Protein AF-A0A645GWA5-F1 (afdb_monomer_lite)

Radius of gyration: 14.87 Å; chains: 1; bounding box: 32×32×47 Å

pLDDT: mean 76.45, std 9.48, range [46.44, 91.19]

Organism: NCBI:txid1076179

Structure (mmCIF, N/CA/C/O backbone):
data_AF-A0A645GWA5-F1
#
_entry.id   AF-A0A645GWA5-F1
#
loop_
_atom_site.group_PDB
_atom_site.id
_atom_site.type_symbol
_atom_site.label_atom_id
_atom_site.label_alt_id
_atom_site.label_comp_id
_atom_site.label_asym_id
_atom_site.label_entity_id
_atom_site.label_seq_id
_atom_site.pdbx_PDB_ins_code
_atom_site.Cartn_x
_atom_site.Cartn_y
_atom_site.Cartn_z
_atom_site.occupancy
_atom_site.B_iso_or_equiv
_atom_site.auth_seq_id
_atom_site.auth_comp_id
_atom_site.auth_asym_id
_atom_site.auth_atom_id
_atom_site.pdbx_PDB_model_num
ATOM 1 N N . MET A 1 1 ? -12.073 3.539 -16.898 1.00 46.44 1 MET A N 1
ATOM 2 C CA . MET A 1 1 ? -12.187 2.450 -15.908 1.00 46.44 1 MET A CA 1
ATOM 3 C C . MET A 1 1 ? -11.624 3.004 -14.614 1.00 46.44 1 MET A C 1
ATOM 5 O O . MET A 1 1 ? -10.459 3.385 -14.614 1.00 46.44 1 MET A O 1
ATOM 9 N N . GLU A 1 2 ? -12.437 3.195 -13.576 1.00 63.19 2 GLU A N 1
ATOM 10 C CA . GLU A 1 2 ? -11.888 3.594 -12.277 1.00 63.19 2 GLU A CA 1
ATOM 11 C C . GLU A 1 2 ? -10.991 2.463 -11.771 1.00 63.19 2 GLU A C 1
ATOM 13 O O . GLU A 1 2 ? -11.397 1.304 -11.753 1.00 63.19 2 GLU A O 1
ATOM 18 N N . LEU A 1 3 ? -9.754 2.794 -11.394 1.00 65.38 3 LEU A N 1
ATOM 19 C CA . LEU A 1 3 ? -8.732 1.846 -10.925 1.00 65.38 3 LEU A CA 1
ATOM 20 C C . LEU A 1 3 ? -9.193 1.000 -9.710 1.00 65.38 3 LEU A C 1
ATOM 22 O O . LEU A 1 3 ? -8.556 0.011 -9.368 1.00 65.38 3 LEU A O 1
ATOM 26 N N . PHE A 1 4 ? -10.286 1.415 -9.063 1.00 78.31 4 PHE A N 1
ATOM 27 C CA . PHE A 1 4 ? -10.803 0.935 -7.785 1.00 78.31 4 PHE A CA 1
ATOM 28 C C . PHE A 1 4 ? -12.313 0.656 -7.849 1.00 78.31 4 PHE A C 1
ATOM 30 O O . PHE A 1 4 ? -13.076 1.118 -7.008 1.00 78.31 4 PHE A O 1
ATOM 37 N N . ASP A 1 5 ? -12.753 -0.108 -8.851 1.00 85.88 5 ASP A N 1
ATOM 38 C CA . ASP A 1 5 ? -14.097 -0.700 -8.844 1.00 85.88 5 ASP A CA 1
ATOM 39 C C . ASP A 1 5 ? -14.257 -1.601 -7.603 1.00 85.88 5 ASP A C 1
ATOM 41 O O . ASP A 1 5 ? -13.473 -2.530 -7.379 1.00 85.88 5 ASP A O 1
ATOM 45 N N . GLU A 1 6 ? -15.289 -1.340 -6.798 1.00 86.25 6 GLU A N 1
ATOM 46 C CA . GLU A 1 6 ? -15.596 -2.070 -5.565 1.00 86.25 6 GLU A CA 1
ATOM 47 C C . GLU A 1 6 ? -15.707 -3.589 -5.7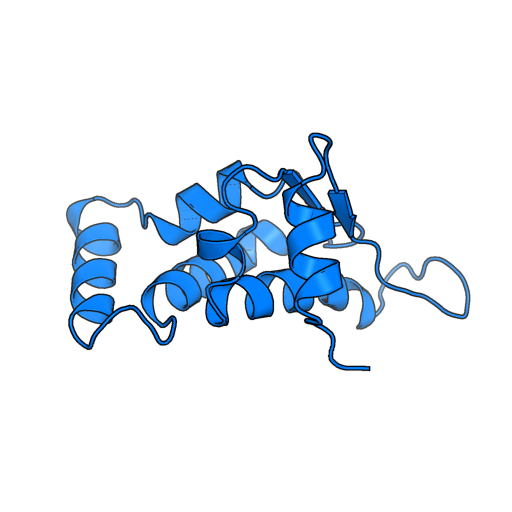87 1.00 86.25 6 GLU A C 1
ATOM 49 O O . GLU A 1 6 ? -15.299 -4.383 -4.935 1.00 86.25 6 GLU A O 1
ATOM 54 N N . ARG A 1 7 ? -16.202 -4.023 -6.954 1.00 89.12 7 ARG A N 1
ATOM 55 C CA . ARG A 1 7 ? -16.292 -5.448 -7.309 1.00 89.12 7 ARG A CA 1
ATOM 56 C C . ARG A 1 7 ? -14.911 -6.082 -7.427 1.00 89.12 7 ARG A C 1
ATOM 58 O O . ARG A 1 7 ? -14.694 -7.184 -6.922 1.00 89.12 7 ARG A O 1
ATOM 65 N N . LEU A 1 8 ? -13.982 -5.390 -8.085 1.00 87.69 8 LEU A N 1
ATOM 66 C CA . LEU A 1 8 ? -12.593 -5.825 -8.235 1.00 87.69 8 LEU A CA 1
ATOM 67 C C . LEU A 1 8 ? -11.882 -5.839 -6.882 1.00 87.69 8 LEU A C 1
ATOM 69 O O . LEU A 1 8 ? -11.231 -6.827 -6.556 1.00 87.69 8 LEU A O 1
ATOM 73 N N . ILE A 1 9 ? -12.074 -4.797 -6.072 1.00 90.81 9 ILE A N 1
ATOM 74 C CA . ILE A 1 9 ? -11.499 -4.689 -4.728 1.00 90.81 9 ILE A CA 1
ATOM 75 C C . ILE A 1 9 ? -11.918 -5.867 -3.849 1.00 90.81 9 ILE A C 1
ATOM 77 O O . ILE A 1 9 ? -11.059 -6.553 -3.293 1.00 90.81 9 ILE A O 1
ATOM 81 N N . LYS A 1 10 ? -13.226 -6.137 -3.756 1.00 91.19 10 LYS A N 1
ATOM 82 C CA . LYS A 1 10 ? -13.755 -7.260 -2.970 1.00 91.19 10 LYS A CA 1
ATOM 83 C C . LYS A 1 10 ? -13.219 -8.592 -3.474 1.00 91.19 10 LYS A C 1
ATOM 85 O O . LYS A 1 10 ? -12.832 -9.443 -2.676 1.00 91.19 10 LYS A O 1
ATOM 90 N N . LYS A 1 11 ? -13.154 -8.761 -4.799 1.00 90.44 11 LYS A N 1
ATOM 91 C CA . LYS A 1 11 ? -12.614 -9.977 -5.405 1.00 90.44 11 LYS A CA 1
ATOM 92 C C . LYS A 1 11 ? -11.154 -10.179 -5.016 1.00 90.44 11 LYS A C 1
ATOM 94 O O . LYS A 1 11 ? -10.834 -11.263 -4.550 1.00 90.44 11 LYS A O 1
ATOM 99 N N . ILE A 1 12 ? -10.312 -9.153 -5.132 1.00 89.12 12 ILE A N 1
ATOM 100 C CA . ILE A 1 12 ? -8.899 -9.198 -4.726 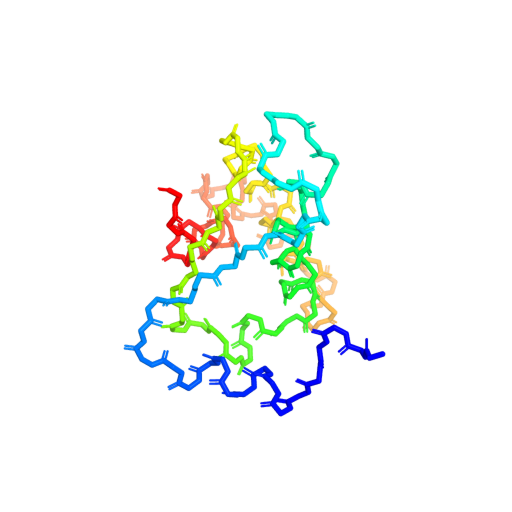1.00 89.12 12 ILE A CA 1
ATOM 101 C C . ILE A 1 12 ? -8.770 -9.573 -3.243 1.00 89.12 12 ILE A C 1
ATOM 103 O O . ILE A 1 12 ? -8.030 -10.496 -2.921 1.00 89.12 12 ILE A O 1
ATOM 107 N N . GLY A 1 13 ? -9.546 -8.935 -2.361 1.00 88.75 13 GLY A N 1
ATOM 108 C CA . GLY A 1 13 ? -9.526 -9.215 -0.920 1.00 88.75 13 GLY A CA 1
ATOM 109 C C . GLY A 1 13 ? -9.951 -10.636 -0.545 1.00 88.75 13 GLY A C 1
ATOM 110 O O . GLY A 1 13 ? -9.451 -11.205 0.419 1.00 88.75 13 GLY A O 1
ATOM 111 N N . SER A 1 14 ? -10.839 -11.241 -1.338 1.00 90.06 14 SER A N 1
ATOM 112 C CA . SER A 1 14 ? -11.290 -12.624 -1.136 1.00 90.06 14 SER A CA 1
ATOM 113 C C . SER A 1 14 ? -10.285 -13.689 -1.596 1.00 90.06 14 SER A C 1
ATOM 115 O O . SER A 1 14 ? -10.479 -14.876 -1.326 1.00 90.06 14 SER A O 1
ATOM 117 N N . ILE A 1 15 ? -9.219 -13.300 -2.307 1.00 88.12 15 ILE A N 1
ATOM 118 C CA . ILE A 1 15 ? -8.199 -14.239 -2.778 1.00 88.12 15 ILE A CA 1
ATOM 119 C C . ILE A 1 15 ? -7.345 -14.663 -1.581 1.00 88.12 15 ILE A C 1
ATOM 121 O O . ILE A 1 15 ? -6.553 -13.890 -1.056 1.00 88.12 15 ILE A O 1
ATOM 125 N N . ASN A 1 16 ? -7.450 -15.933 -1.189 1.00 83.88 16 ASN A N 1
ATOM 126 C CA . ASN A 1 16 ? -6.629 -16.520 -0.124 1.00 83.88 16 ASN A CA 1
ATOM 127 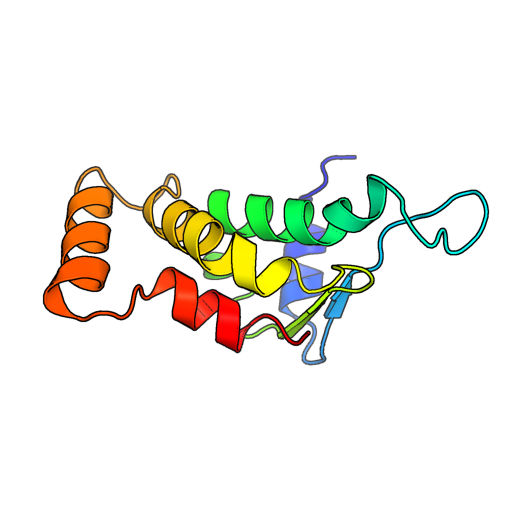C C . ASN A 1 16 ? -5.228 -16.945 -0.619 1.00 83.88 16 ASN A C 1
ATOM 129 O O . ASN A 1 16 ? -4.725 -18.018 -0.290 1.00 83.88 16 ASN A O 1
ATOM 133 N N . LYS A 1 17 ? -4.648 -16.153 -1.523 1.00 88.06 17 LYS A N 1
ATOM 134 C CA . LYS A 1 17 ? -3.343 -16.372 -2.158 1.00 88.06 17 LYS A CA 1
ATOM 135 C C . LYS A 1 17 ? -2.649 -15.022 -2.359 1.00 88.06 17 LYS A C 1
ATOM 137 O O . LYS A 1 17 ? -3.345 -14.017 -2.501 1.00 88.06 17 LYS A O 1
ATOM 142 N N . PRO A 1 18 ? -1.309 -14.990 -2.434 1.00 89.44 18 PRO A N 1
ATOM 143 C CA . PRO A 1 18 ? -0.590 -13.771 -2.776 1.00 89.44 18 PRO A CA 1
ATOM 144 C C . PRO A 1 18 ? -1.045 -13.200 -4.123 1.00 89.44 18 PRO A C 1
ATOM 146 O O . PRO A 1 18 ? -1.209 -13.934 -5.102 1.00 89.44 18 PRO A O 1
ATOM 149 N N . VAL A 1 19 ? -1.238 -11.885 -4.168 1.00 90.25 19 VAL A N 1
ATOM 150 C CA . VAL A 1 19 ? -1.667 -11.141 -5.352 1.00 90.25 19 VAL A CA 1
ATOM 151 C C . VAL A 1 19 ? -0.461 -10.427 -5.948 1.00 90.25 19 VAL A C 1
ATOM 153 O O . VAL A 1 19 ? 0.118 -9.533 -5.334 1.00 90.25 19 VAL A O 1
ATOM 156 N N . LEU A 1 20 ? -0.083 -10.825 -7.161 1.00 89.69 20 LEU A N 1
ATOM 157 C CA . LEU A 1 20 ? 0.993 -10.189 -7.913 1.00 89.69 20 LEU A CA 1
ATOM 158 C C . LEU A 1 20 ? 0.467 -8.938 -8.622 1.00 89.69 20 LEU A C 1
ATOM 160 O O . LEU A 1 20 ? -0.469 -9.027 -9.417 1.00 89.69 20 LEU A O 1
ATOM 164 N N . ILE A 1 21 ? 1.093 -7.790 -8.373 1.00 87.62 21 ILE A N 1
ATOM 165 C CA . ILE A 1 21 ? 0.822 -6.549 -9.100 1.00 87.62 21 ILE A CA 1
ATOM 166 C C . ILE A 1 21 ? 1.995 -6.290 -10.032 1.00 87.62 21 ILE A C 1
ATOM 168 O O . ILE A 1 21 ? 3.105 -5.984 -9.587 1.00 87.62 21 ILE A O 1
ATOM 172 N N . HIS A 1 22 ? 1.712 -6.407 -11.327 1.00 85.00 22 HIS A N 1
ATOM 173 C CA . HIS A 1 22 ? 2.690 -6.222 -12.385 1.00 85.00 22 HIS A CA 1
ATOM 174 C C . HIS A 1 22 ? 2.343 -4.994 -13.238 1.00 85.00 22 HIS A C 1
ATOM 176 O O . HIS A 1 22 ? 1.238 -4.945 -13.787 1.00 85.00 22 HIS A O 1
ATOM 182 N N . PRO A 1 23 ? 3.252 -4.009 -13.370 1.00 81.50 23 PRO A N 1
ATOM 183 C CA . PRO A 1 23 ? 3.044 -2.866 -14.248 1.00 81.50 23 PRO A CA 1
ATOM 184 C C . PRO A 1 23 ? 2.937 -3.317 -15.706 1.00 81.50 23 PRO A C 1
ATOM 186 O O . PRO A 1 23 ? 3.601 -4.259 -16.140 1.00 81.50 23 PRO A O 1
ATOM 189 N N . ILE A 1 24 ? 2.067 -2.676 -16.480 1.00 80.44 24 ILE A N 1
ATOM 190 C CA . ILE A 1 24 ? 1.900 -3.029 -17.890 1.00 80.44 24 ILE A CA 1
ATOM 191 C C . ILE A 1 24 ? 2.966 -2.289 -18.695 1.00 80.44 24 ILE A C 1
ATOM 193 O O . ILE A 1 24 ? 3.052 -1.060 -18.670 1.00 80.44 24 ILE A O 1
ATOM 197 N N . HIS A 1 25 ? 3.737 -3.044 -19.468 1.00 71.00 25 HIS A N 1
ATOM 198 C CA . HIS A 1 25 ? 4.661 -2.498 -20.450 1.00 71.00 25 HIS A CA 1
ATOM 199 C C . HIS A 1 25 ? 4.204 -2.914 -21.846 1.00 71.00 25 HIS A C 1
ATOM 201 O O . HIS A 1 25 ? 3.889 -4.082 -22.075 1.00 71.00 25 HIS A O 1
ATOM 207 N N . LYS A 1 26 ? 4.138 -1.956 -22.775 1.00 67.81 26 LYS A N 1
ATOM 208 C CA . LYS A 1 26 ? 3.728 -2.221 -24.163 1.00 67.81 26 LYS A CA 1
ATOM 209 C C . LYS A 1 26 ? 4.826 -2.905 -24.985 1.00 67.81 26 LYS A C 1
ATOM 211 O O . LYS A 1 26 ? 4.498 -3.673 -25.880 1.00 67.81 26 LYS A O 1
ATOM 216 N N . ASP A 1 27 ? 6.094 -2.687 -24.626 1.00 65.56 27 ASP A N 1
ATOM 217 C CA . ASP A 1 27 ? 7.242 -2.968 -25.502 1.00 65.56 27 ASP A CA 1
ATOM 218 C C . ASP A 1 27 ? 8.268 -3.968 -24.911 1.00 65.56 27 ASP A C 1
ATOM 220 O O . ASP A 1 27 ? 9.399 -4.051 -25.383 1.00 65.56 27 ASP A O 1
ATOM 224 N N . GLY A 1 28 ? 7.904 -4.742 -23.878 1.00 64.06 28 GLY A N 1
ATOM 225 C CA . GLY A 1 28 ? 8.803 -5.683 -23.173 1.00 64.06 28 GLY A CA 1
ATOM 226 C C . GLY A 1 28 ? 9.084 -5.272 -21.723 1.00 64.06 28 GLY A C 1
ATOM 227 O O . GLY A 1 28 ? 8.382 -4.418 -21.205 1.00 64.06 28 GLY A O 1
ATOM 228 N N . ILE A 1 29 ? 10.064 -5.882 -21.039 1.00 59.03 29 ILE A N 1
ATOM 229 C CA . ILE A 1 29 ? 10.452 -5.510 -19.658 1.00 59.03 29 ILE A CA 1
ATOM 230 C C . ILE A 1 29 ? 11.604 -4.489 -19.727 1.00 59.03 29 ILE A C 1
ATOM 232 O O . ILE A 1 29 ? 12.756 -4.893 -19.903 1.00 59.03 29 ILE A O 1
ATOM 236 N N . PRO A 1 30 ? 11.339 -3.174 -19.641 1.00 60.62 30 PRO A N 1
ATOM 237 C CA . PRO A 1 30 ? 12.387 -2.158 -19.635 1.00 60.62 30 PRO A CA 1
ATOM 238 C C . PRO A 1 30 ? 13.194 -2.197 -18.329 1.00 60.62 30 PRO A C 1
ATOM 240 O O . PRO A 1 30 ? 12.633 -2.296 -17.240 1.00 60.62 30 PRO A O 1
ATOM 243 N N . LEU A 1 31 ? 14.521 -2.052 -18.430 1.00 60.69 31 LEU A N 1
ATOM 244 C CA . LEU A 1 31 ? 15.418 -1.964 -17.265 1.00 60.69 31 LEU A CA 1
ATOM 245 C C . LEU A 1 31 ? 15.123 -0.733 -16.390 1.00 60.69 31 LEU A C 1
ATOM 247 O O . LEU A 1 31 ? 15.279 -0.787 -15.174 1.00 60.69 31 LEU A O 1
ATOM 251 N N . ILE A 1 32 ? 14.693 0.371 -17.008 1.00 63.56 32 ILE A N 1
ATOM 252 C CA . ILE A 1 32 ? 14.290 1.613 -16.341 1.00 63.56 32 ILE A CA 1
ATOM 253 C C . ILE A 1 32 ? 13.055 2.134 -17.072 1.00 63.56 32 ILE A C 1
ATOM 255 O O . ILE A 1 32 ? 13.112 2.422 -18.265 1.00 63.56 32 ILE A O 1
ATOM 259 N N . SER A 1 33 ? 11.932 2.227 -16.367 1.00 69.88 33 SER A N 1
ATOM 260 C CA . SER A 1 33 ? 10.673 2.748 -16.897 1.00 69.88 33 SER A CA 1
ATOM 261 C C . SER A 1 33 ? 9.912 3.461 -15.797 1.00 69.88 33 SER A C 1
ATOM 263 O O . SER A 1 33 ? 9.857 2.969 -14.674 1.00 69.88 33 SER A O 1
ATOM 265 N N . GLU A 1 34 ? 9.262 4.573 -16.129 1.00 68.81 34 GLU A N 1
ATOM 266 C CA . GLU A 1 34 ? 8.386 5.293 -15.196 1.00 68.81 34 GLU A CA 1
ATOM 267 C C . GLU A 1 34 ? 7.248 4.390 -14.692 1.00 68.81 34 GLU A C 1
ATOM 269 O O . GLU A 1 34 ? 6.949 4.384 -13.499 1.00 68.81 34 GLU A O 1
ATOM 274 N N . ASN A 1 35 ? 6.729 3.510 -15.560 1.00 74.56 35 ASN A N 1
ATOM 275 C CA . ASN A 1 35 ? 5.704 2.518 -15.207 1.00 74.56 35 ASN A CA 1
ATOM 276 C C . ASN A 1 35 ? 6.135 1.544 -14.091 1.00 74.56 35 ASN A C 1
ATOM 278 O O . ASN A 1 35 ? 5.289 0.892 -13.489 1.00 74.56 35 ASN A O 1
ATOM 282 N N . ASN A 1 36 ? 7.431 1.434 -13.766 1.00 74.31 36 ASN A N 1
ATOM 283 C CA . ASN A 1 36 ? 7.903 0.599 -12.653 1.00 74.31 36 ASN A CA 1
ATOM 284 C C . ASN A 1 36 ? 7.354 1.079 -11.296 1.00 74.31 36 ASN A C 1
ATOM 286 O O . ASN A 1 36 ? 7.298 0.311 -10.334 1.00 74.31 36 ASN A O 1
ATOM 290 N N . LEU A 1 37 ? 6.913 2.339 -11.223 1.00 77.56 37 LEU A N 1
ATOM 291 C CA . LEU A 1 37 ? 6.278 2.922 -10.047 1.00 77.56 37 LEU A CA 1
ATOM 292 C C . LEU A 1 37 ? 4.762 2.675 -9.990 1.00 77.56 37 LEU A C 1
ATOM 294 O O . LEU A 1 37 ? 4.157 2.957 -8.956 1.00 77.56 37 LEU A O 1
ATOM 298 N N . ASP A 1 38 ? 4.136 2.118 -11.032 1.00 83.25 38 ASP A N 1
ATOM 299 C CA . ASP A 1 38 ? 2.676 1.952 -11.085 1.00 83.25 38 ASP A CA 1
ATOM 300 C C . ASP A 1 38 ? 2.164 1.009 -9.992 1.00 83.25 38 ASP A C 1
ATOM 302 O O . ASP A 1 38 ? 1.114 1.251 -9.393 1.00 83.25 38 ASP A O 1
ATOM 306 N N . SER A 1 39 ? 2.921 -0.050 -9.685 1.00 83.88 39 SER A N 1
ATOM 307 C CA . SER A 1 39 ? 2.584 -0.997 -8.617 1.00 83.88 39 SER A CA 1
ATOM 308 C C . SER A 1 39 ? 2.637 -0.329 -7.237 1.00 83.88 39 SER A C 1
ATOM 310 O O . SER A 1 39 ? 1.759 -0.549 -6.399 1.00 83.88 39 SER A O 1
ATOM 312 N N . LEU A 1 40 ? 3.617 0.554 -7.025 1.00 81.81 40 LEU A N 1
ATOM 313 C CA . LEU A 1 40 ? 3.763 1.351 -5.807 1.00 81.81 40 LEU A CA 1
ATOM 314 C C . LEU A 1 40 ? 2.646 2.386 -5.695 1.00 81.81 40 LEU A C 1
ATOM 316 O O . LEU A 1 40 ? 2.037 2.512 -4.636 1.00 81.81 40 LEU A O 1
ATOM 320 N N . TYR A 1 41 ? 2.340 3.089 -6.785 1.00 83.69 41 TYR A N 1
ATOM 321 C CA . TYR A 1 41 ? 1.262 4.072 -6.839 1.00 83.69 41 TYR A CA 1
ATOM 322 C C . TYR A 1 41 ? -0.107 3.433 -6.574 1.00 83.69 41 TYR A C 1
ATOM 324 O O . TYR A 1 41 ? -0.907 3.976 -5.809 1.00 83.69 41 TYR A O 1
ATOM 332 N N . PHE A 1 42 ? -0.364 2.254 -7.148 1.00 85.94 42 PHE A N 1
ATOM 333 C CA . PHE A 1 42 ? -1.584 1.488 -6.903 1.00 85.94 42 PHE A CA 1
ATOM 334 C C . PHE A 1 42 ? -1.765 1.190 -5.411 1.00 85.94 42 PHE A C 1
ATOM 336 O O . PHE A 1 42 ? -2.813 1.498 -4.841 1.00 85.94 42 PHE A O 1
ATOM 343 N N . ILE A 1 43 ? -0.731 0.654 -4.756 1.00 85.75 43 ILE A N 1
ATOM 344 C CA . ILE A 1 43 ? -0.785 0.370 -3.320 1.00 85.75 43 ILE A CA 1
ATOM 345 C C . ILE A 1 43 ? -0.915 1.660 -2.506 1.00 85.75 43 ILE A C 1
ATOM 347 O O . ILE A 1 43 ? -1.780 1.734 -1.637 1.00 85.75 43 ILE A O 1
ATOM 351 N N . ALA A 1 44 ? -0.143 2.703 -2.818 1.00 82.38 44 ALA A N 1
ATOM 352 C CA . ALA A 1 44 ? -0.222 3.998 -2.138 1.00 82.38 44 ALA A CA 1
ATOM 353 C C . ALA A 1 44 ? -1.643 4.560 -2.119 1.00 82.38 44 ALA A C 1
ATOM 355 O O . ALA A 1 44 ? -2.152 4.988 -1.082 1.00 82.38 44 ALA A O 1
ATOM 356 N N . LYS A 1 45 ? -2.301 4.513 -3.276 1.00 85.12 45 LYS A N 1
ATOM 357 C CA . LYS A 1 45 ? -3.663 5.000 -3.436 1.00 85.12 45 LYS A CA 1
ATOM 358 C C . LYS A 1 45 ? -4.673 4.124 -2.692 1.00 85.12 45 LYS A C 1
ATOM 360 O O . LYS A 1 45 ? -5.593 4.664 -2.087 1.00 85.12 45 LYS A O 1
ATOM 365 N N . ALA A 1 46 ? -4.482 2.805 -2.667 1.00 85.56 46 ALA A N 1
ATOM 366 C CA . ALA A 1 46 ? -5.323 1.903 -1.882 1.00 85.56 46 ALA A CA 1
ATOM 367 C C . ALA A 1 46 ? -5.218 2.151 -0.369 1.00 85.56 46 ALA A C 1
ATOM 369 O O . ALA A 1 46 ? -6.219 2.055 0.339 1.00 85.56 46 ALA A O 1
ATOM 370 N N . PHE A 1 47 ? -4.026 2.501 0.123 1.00 81.00 47 PHE A N 1
ATOM 371 C CA . PHE A 1 47 ? -3.830 2.915 1.512 1.00 81.00 47 PHE A CA 1
ATOM 372 C C . PHE A 1 47 ? -4.531 4.238 1.811 1.00 81.00 47 PHE A C 1
ATOM 374 O O . PHE A 1 47 ? -5.282 4.318 2.777 1.00 81.00 47 PHE A O 1
ATOM 381 N N . TYR A 1 48 ? -4.338 5.249 0.960 1.00 79.94 48 TYR A N 1
ATOM 382 C CA . TYR A 1 48 ? -4.978 6.553 1.137 1.00 79.94 48 TYR A CA 1
ATOM 383 C C . TYR A 1 48 ? -6.510 6.464 1.136 1.00 79.94 48 TYR A C 1
ATOM 385 O O . TYR A 1 48 ? -7.168 7.194 1.863 1.00 79.94 48 TYR A O 1
ATOM 393 N N . LEU A 1 49 ? -7.091 5.561 0.344 1.00 84.19 49 LEU A N 1
ATOM 394 C CA . LEU A 1 49 ? -8.542 5.378 0.245 1.00 84.19 49 LEU A CA 1
ATOM 395 C C . LEU A 1 49 ? -9.125 4.399 1.282 1.00 84.19 49 LEU A C 1
ATOM 397 O O . LEU A 1 49 ? -10.280 4.006 1.140 1.00 84.19 49 LEU A O 1
ATOM 401 N N . ASP A 1 50 ? -8.351 3.968 2.283 1.00 82.00 50 ASP A N 1
ATOM 402 C CA . ASP A 1 50 ? -8.741 2.956 3.284 1.00 82.00 50 ASP A CA 1
ATOM 403 C C . ASP A 1 50 ? -9.144 1.582 2.702 1.00 82.00 50 ASP A C 1
ATOM 405 O O . ASP A 1 50 ? -9.603 0.697 3.426 1.00 82.00 50 ASP A O 1
ATOM 409 N N . ILE A 1 51 ? -8.898 1.338 1.412 1.00 86.75 51 ILE A N 1
ATOM 410 C CA . ILE A 1 51 ? -9.228 0.073 0.737 1.00 86.75 51 ILE A CA 1
ATOM 411 C C . ILE A 1 51 ? -8.476 -1.088 1.381 1.00 86.75 51 ILE A C 1
ATOM 413 O O . ILE A 1 51 ? -9.029 -2.172 1.567 1.00 86.75 51 ILE A O 1
ATOM 417 N N . TYR A 1 52 ? -7.223 -0.843 1.765 1.00 81.62 52 TYR A N 1
ATOM 418 C CA . TYR A 1 52 ? -6.430 -1.834 2.472 1.00 81.62 52 TYR A CA 1
ATOM 419 C C . TYR A 1 52 ? -7.118 -2.290 3.767 1.00 81.62 52 TYR A C 1
ATOM 421 O O . TYR A 1 52 ? -7.274 -3.485 4.004 1.00 81.62 52 TYR A O 1
ATOM 429 N N . LYS A 1 53 ? -7.576 -1.337 4.582 1.00 82.00 53 LYS A N 1
ATOM 430 C CA . LYS A 1 53 ? -8.219 -1.610 5.869 1.00 82.00 53 LYS A CA 1
ATOM 431 C C . LYS A 1 53 ? -9.570 -2.298 5.691 1.00 82.00 53 LYS A C 1
ATOM 433 O O . LYS A 1 53 ? -9.864 -3.251 6.406 1.00 82.00 53 LYS A O 1
ATOM 438 N N . ASP A 1 54 ? -10.367 -1.812 4.747 1.00 85.94 54 ASP A N 1
ATOM 439 C CA . ASP A 1 54 ? -11.746 -2.257 4.566 1.00 85.94 54 ASP A CA 1
ATOM 440 C C . ASP A 1 54 ? -11.833 -3.614 3.837 1.00 85.94 54 ASP A C 1
ATOM 442 O O . ASP A 1 54 ? -12.778 -4.370 4.067 1.00 85.94 54 ASP A O 1
ATOM 446 N N . TYR A 1 55 ? -10.855 -3.950 2.984 1.00 88.56 55 TYR A N 1
ATOM 447 C CA . TYR A 1 55 ? -10.950 -5.114 2.091 1.00 88.56 55 TYR A CA 1
ATOM 448 C C . TYR A 1 55 ? -9.720 -6.019 2.043 1.00 88.56 55 TYR A C 1
ATOM 450 O O . TYR A 1 55 ? -9.877 -7.210 1.778 1.00 88.56 55 TYR A O 1
ATOM 458 N N . TRP A 1 56 ? -8.507 -5.497 2.244 1.00 88.88 56 TRP A N 1
ATOM 459 C CA . TRP A 1 56 ? -7.265 -6.229 1.939 1.00 88.88 56 TRP A CA 1
ATOM 460 C C . TRP A 1 56 ? -6.367 -6.490 3.149 1.00 88.88 56 TRP A C 1
ATOM 462 O O . TRP A 1 56 ? -5.215 -6.879 2.982 1.00 88.88 56 TRP A O 1
ATOM 472 N N . MET A 1 57 ? -6.884 -6.323 4.368 1.00 83.62 57 MET A N 1
ATOM 473 C CA . MET A 1 57 ? -6.095 -6.431 5.600 1.00 83.62 57 MET A CA 1
ATOM 474 C C . MET A 1 57 ? -5.399 -7.795 5.758 1.00 83.62 57 MET A C 1
ATOM 476 O O . MET A 1 57 ? -4.339 -7.883 6.369 1.00 83.62 57 MET A O 1
ATOM 480 N N . ASN A 1 58 ? -5.976 -8.848 5.173 1.00 84.31 58 ASN A N 1
ATOM 481 C CA . ASN A 1 58 ? -5.434 -10.209 5.202 1.00 84.31 58 ASN A CA 1
ATOM 482 C C . ASN A 1 58 ? -4.836 -10.654 3.855 1.00 84.31 58 ASN A C 1
ATOM 484 O O . ASN A 1 58 ? -4.511 -11.827 3.683 1.00 84.31 58 ASN A O 1
ATOM 488 N N . THR A 1 59 ? -4.714 -9.749 2.884 1.00 87.88 59 THR A N 1
ATOM 489 C CA . THR A 1 59 ? -4.202 -10.057 1.546 1.00 87.88 59 THR A CA 1
ATOM 490 C C . THR A 1 59 ? -2.712 -9.749 1.472 1.00 87.88 59 THR A C 1
ATOM 492 O O . THR A 1 59 ? -2.275 -8.657 1.829 1.00 87.88 59 THR A O 1
ATOM 495 N N . GLN A 1 60 ? -1.927 -10.700 0.967 1.00 88.12 60 GLN A N 1
ATOM 496 C CA . GLN A 1 60 ? -0.511 -10.486 0.672 1.00 88.12 60 GLN A CA 1
ATOM 497 C C . GLN A 1 60 ? -0.340 -9.989 -0.761 1.00 88.12 60 GLN A C 1
ATOM 499 O O . GLN A 1 60 ? -0.901 -10.574 -1.689 1.00 88.12 60 GLN A O 1
ATOM 504 N N . PHE A 1 61 ? 0.465 -8.947 -0.947 1.00 88.94 61 PHE A N 1
ATOM 505 C CA . PHE A 1 61 ? 0.777 -8.390 -2.259 1.00 88.94 61 PHE A CA 1
ATOM 506 C C . PHE A 1 61 ? 2.253 -8.562 -2.593 1.00 88.94 61 PHE A C 1
ATOM 508 O O . PHE A 1 61 ? 3.125 -8.284 -1.771 1.00 88.94 61 PHE A O 1
ATOM 515 N N . ILE A 1 62 ? 2.513 -8.969 -3.833 1.00 89.06 62 ILE A N 1
ATOM 516 C CA . ILE A 1 62 ? 3.851 -9.031 -4.416 1.00 89.06 62 ILE A CA 1
ATOM 517 C C . ILE A 1 62 ? 3.944 -7.914 -5.453 1.00 89.06 62 ILE A C 1
ATOM 519 O O . ILE A 1 62 ? 3.196 -7.911 -6.434 1.00 89.06 62 ILE A O 1
ATOM 523 N N . LEU A 1 63 ? 4.840 -6.953 -5.231 1.00 86.00 63 LEU A N 1
ATOM 524 C CA . LEU A 1 63 ? 5.017 -5.798 -6.116 1.00 86.00 63 LEU A CA 1
ATOM 525 C C . LEU A 1 63 ? 6.241 -6.010 -7.000 1.00 86.00 63 LEU A C 1
ATOM 527 O O . LEU A 1 63 ? 7.374 -5.969 -6.523 1.00 86.00 63 LEU A O 1
ATOM 531 N N . THR A 1 64 ? 6.030 -6.218 -8.298 1.00 84.00 64 THR A N 1
ATOM 532 C CA . THR A 1 64 ? 7.146 -6.434 -9.229 1.00 84.00 64 THR A CA 1
ATOM 533 C C . THR A 1 64 ? 7.768 -5.122 -9.686 1.00 84.00 64 THR A C 1
ATOM 535 O O . THR A 1 64 ? 7.089 -4.094 -9.726 1.00 84.00 64 THR A O 1
ATOM 538 N N . HIS A 1 65 ? 9.036 -5.194 -10.103 1.00 77.31 65 HIS A N 1
ATOM 539 C CA . HIS A 1 65 ? 9.788 -4.100 -10.738 1.00 77.31 65 HIS A CA 1
ATOM 540 C C . HIS A 1 65 ? 9.926 -2.841 -9.884 1.00 77.31 65 HIS A C 1
ATOM 542 O O . HIS A 1 65 ? 10.219 -1.770 -10.393 1.00 77.31 65 HIS A O 1
ATOM 548 N N . THR A 1 66 ? 9.789 -2.966 -8.564 1.00 74.31 66 THR A N 1
ATOM 549 C CA . THR A 1 66 ? 9.874 -1.819 -7.653 1.00 74.31 66 THR A CA 1
ATOM 550 C C . THR A 1 66 ? 11.296 -1.308 -7.439 1.00 74.31 66 THR A C 1
ATOM 552 O O . THR A 1 66 ? 11.464 -0.282 -6.793 1.00 74.31 66 THR A O 1
ATOM 555 N N . GLY A 1 67 ? 12.327 -2.018 -7.916 1.00 72.44 67 GLY A N 1
ATOM 556 C CA . GLY A 1 67 ? 13.727 -1.585 -7.812 1.00 72.44 67 GLY A CA 1
ATOM 557 C C . GLY A 1 67 ? 14.212 -1.354 -6.375 1.00 72.44 67 GLY A C 1
ATOM 558 O O . GLY A 1 67 ? 15.105 -0.543 -6.156 1.00 72.44 67 GLY A O 1
ATOM 559 N N . GLY A 1 68 ? 13.591 -1.999 -5.378 1.00 72.19 68 GLY A N 1
ATOM 560 C CA . GLY A 1 68 ? 13.877 -1.751 -3.959 1.00 72.19 68 GLY A CA 1
ATOM 561 C C . GLY A 1 68 ? 13.260 -0.460 -3.400 1.00 72.19 68 GLY A C 1
ATOM 562 O O . GLY A 1 68 ? 13.371 -0.195 -2.203 1.00 72.19 68 GLY A O 1
ATOM 563 N N . CYS A 1 69 ? 12.537 0.318 -4.215 1.00 74.75 69 CYS A N 1
ATOM 564 C CA . CYS A 1 69 ? 11.917 1.583 -3.811 1.00 74.75 69 CYS A CA 1
ATOM 565 C C . CYS A 1 69 ? 10.821 1.415 -2.748 1.00 74.75 69 CYS A C 1
ATOM 567 O O . CYS A 1 69 ? 10.515 2.377 -2.046 1.00 74.75 69 CYS A O 1
ATOM 569 N N . VAL A 1 70 ? 10.268 0.205 -2.572 1.00 73.38 70 VAL A N 1
ATOM 570 C CA . VAL A 1 70 ? 9.274 -0.099 -1.522 1.00 73.38 70 VAL A CA 1
ATOM 571 C C . VAL A 1 70 ? 9.775 0.352 -0.152 1.00 73.38 70 VAL A C 1
ATOM 573 O O . VAL A 1 70 ? 9.032 0.984 0.590 1.00 73.38 70 VAL A O 1
ATOM 576 N N . GLN A 1 71 ? 11.037 0.066 0.183 1.00 70.69 71 GLN A N 1
ATOM 577 C CA . GLN A 1 71 ? 11.588 0.367 1.508 1.00 70.69 71 GLN A CA 1
ATOM 578 C C . GLN A 1 71 ? 11.718 1.875 1.747 1.00 70.69 71 GLN A C 1
ATOM 580 O O . GLN A 1 71 ? 11.432 2.351 2.843 1.00 70.69 71 GLN A O 1
ATOM 585 N N . TYR A 1 72 ? 12.075 2.628 0.705 1.00 69.88 72 TYR A N 1
ATOM 586 C CA . TYR A 1 72 ? 12.188 4.086 0.750 1.00 69.88 72 TYR A CA 1
ATOM 587 C C . TYR A 1 72 ? 10.822 4.779 0.805 1.00 69.88 72 TYR A C 1
ATOM 589 O O . TYR A 1 72 ? 10.687 5.844 1.404 1.00 69.88 72 TYR A O 1
ATOM 597 N N . LEU A 1 73 ? 9.790 4.164 0.223 1.00 70.62 73 LEU A N 1
ATOM 598 C CA . LEU A 1 73 ? 8.426 4.687 0.245 1.00 70.62 73 LEU A CA 1
ATOM 599 C C . LEU A 1 73 ? 7.599 4.180 1.428 1.00 70.62 73 LEU A C 1
ATOM 601 O O . LEU A 1 73 ? 6.554 4.754 1.713 1.00 70.62 73 LEU A O 1
ATOM 605 N N . ALA A 1 74 ? 8.052 3.160 2.158 1.00 69.19 74 ALA A N 1
ATOM 606 C CA . ALA A 1 74 ? 7.303 2.578 3.270 1.00 69.19 74 ALA A CA 1
ATOM 607 C C . ALA A 1 74 ? 6.989 3.594 4.384 1.00 69.19 74 ALA A C 1
ATOM 609 O O . ALA A 1 74 ? 5.921 3.522 4.987 1.00 69.19 74 ALA A O 1
ATOM 610 N N . GLN A 1 75 ? 7.875 4.562 4.645 1.00 68.69 75 GLN A N 1
ATOM 611 C CA . GLN A 1 75 ? 7.609 5.654 5.592 1.00 68.69 75 GLN A CA 1
ATOM 612 C C . GLN A 1 75 ? 6.549 6.640 5.065 1.00 68.69 75 GLN A C 1
ATOM 614 O O . GLN A 1 75 ? 5.546 6.830 5.754 1.00 68.69 75 GLN A O 1
ATOM 619 N N . PRO A 1 76 ? 6.696 7.225 3.857 1.00 70.94 76 PRO A N 1
ATOM 620 C CA . PRO A 1 76 ? 5.652 8.053 3.245 1.00 70.94 76 PRO A CA 1
ATOM 621 C C . PRO A 1 76 ? 4.292 7.351 3.121 1.00 70.94 76 PRO A C 1
ATOM 623 O O . PRO A 1 76 ? 3.256 7.937 3.418 1.00 70.94 76 PRO A O 1
ATOM 626 N N . LEU A 1 77 ? 4.282 6.074 2.736 1.00 73.00 77 LEU A N 1
ATOM 627 C CA . LEU A 1 77 ? 3.078 5.241 2.683 1.00 73.00 77 LEU A CA 1
ATOM 628 C C . LEU A 1 77 ? 2.497 5.011 4.085 1.00 73.00 77 LEU A C 1
ATOM 630 O O . LEU A 1 77 ? 1.282 5.033 4.277 1.00 73.00 77 LEU A O 1
ATOM 634 N N . GLY A 1 78 ? 3.364 4.828 5.082 1.00 72.81 78 GLY A N 1
ATOM 635 C CA . GLY A 1 78 ? 2.979 4.738 6.483 1.00 72.81 78 GLY A CA 1
ATOM 636 C C . GLY A 1 78 ? 2.321 6.024 6.973 1.00 72.81 78 GLY A C 1
ATOM 637 O O . GLY A 1 78 ? 1.347 5.945 7.708 1.00 72.81 78 GLY A O 1
ATOM 638 N N . LEU A 1 79 ? 2.786 7.193 6.527 1.00 72.69 79 LEU A N 1
ATOM 639 C CA . LEU A 1 79 ? 2.142 8.479 6.799 1.00 72.69 79 LEU A CA 1
ATOM 640 C C . LEU A 1 79 ? 0.766 8.578 6.121 1.00 72.69 79 LEU A C 1
ATOM 642 O O . LEU A 1 79 ? -0.187 9.023 6.757 1.00 72.69 79 LEU A O 1
ATOM 646 N N . LEU A 1 80 ? 0.634 8.116 4.871 1.00 72.94 80 LEU A N 1
ATOM 647 C CA . LEU A 1 80 ? -0.657 8.076 4.172 1.00 72.94 80 LEU A CA 1
ATOM 648 C C . LEU A 1 80 ? -1.698 7.239 4.917 1.00 72.94 80 LEU A C 1
ATOM 650 O O . LEU A 1 80 ? -2.864 7.621 4.925 1.00 72.94 80 LEU A O 1
ATOM 654 N N . TYR A 1 81 ? -1.283 6.159 5.591 1.00 73.81 81 TYR A N 1
ATOM 655 C CA . TYR A 1 81 ? -2.179 5.403 6.467 1.00 73.81 81 TYR A CA 1
ATOM 656 C C . TYR A 1 81 ? -2.782 6.286 7.560 1.00 73.81 81 TYR A C 1
ATOM 658 O O . TYR A 1 81 ? -3.961 6.150 7.823 1.00 73.81 81 TYR A O 1
ATOM 666 N N . TYR A 1 82 ? -2.031 7.196 8.187 1.00 72.75 82 TYR A N 1
ATOM 667 C CA . TYR A 1 82 ? -2.596 8.094 9.204 1.00 72.75 82 TYR A CA 1
ATOM 668 C C . TYR A 1 82 ? -3.404 9.239 8.579 1.00 72.75 82 TYR A C 1
ATOM 670 O O . TYR A 1 82 ? -4.368 9.703 9.172 1.00 72.75 82 TYR A O 1
ATOM 678 N N . LEU A 1 83 ? -3.060 9.688 7.373 1.00 72.06 83 LEU A N 1
ATOM 679 C CA . LEU A 1 83 ? -3.773 10.767 6.678 1.00 72.06 83 LEU A CA 1
ATOM 680 C C . LEU A 1 83 ? -5.041 10.307 5.937 1.00 72.06 83 LEU A C 1
ATOM 682 O O . LEU A 1 83 ? -5.679 11.125 5.271 1.00 72.06 83 LEU A O 1
ATOM 686 N N . ALA A 1 84 ? -5.393 9.022 6.015 1.00 71.06 84 ALA A N 1
ATOM 687 C CA . ALA A 1 84 ? -6.554 8.480 5.329 1.00 71.06 84 ALA A CA 1
ATOM 688 C C . ALA A 1 84 ? -7.860 9.167 5.804 1.00 71.06 84 ALA A C 1
ATOM 690 O O . ALA A 1 84 ? -7.995 9.481 6.991 1.00 71.06 84 ALA A O 1
ATOM 691 N N . PRO A 1 85 ? -8.844 9.395 4.910 1.00 63.94 85 PRO A N 1
ATOM 692 C CA . PRO A 1 85 ? -10.007 10.254 5.150 1.00 63.94 85 PRO A CA 1
ATOM 693 C C . PRO A 1 85 ? -10.844 9.894 6.382 1.00 63.94 85 PRO A C 1
ATOM 695 O O . PRO A 1 85 ? -11.535 10.756 6.923 1.00 63.94 85 PRO A O 1
ATOM 698 N N . LYS A 1 86 ? -10.823 8.626 6.818 1.00 62.06 86 LYS A N 1
ATOM 699 C CA . LYS A 1 86 ? -11.604 8.154 7.971 1.00 62.06 86 LYS A CA 1
ATOM 700 C C . LYS A 1 86 ? -10.875 8.289 9.311 1.00 62.06 86 LYS A C 1
ATOM 702 O O . LYS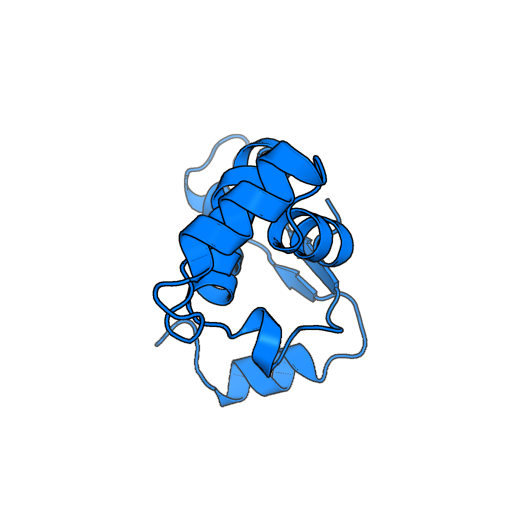 A 1 86 ? -11.483 8.027 10.350 1.00 62.06 86 LYS A O 1
ATOM 707 N N . ILE A 1 87 ? -9.598 8.668 9.327 1.00 60.62 87 ILE A N 1
ATOM 708 C CA . ILE A 1 87 ? -8.817 8.830 10.557 1.00 60.62 87 ILE A CA 1
ATOM 709 C C . ILE A 1 87 ? -8.779 10.330 10.863 1.00 60.62 87 ILE A C 1
ATOM 711 O O . ILE A 1 87 ? -8.228 11.122 10.108 1.00 60.62 87 ILE A O 1
ATOM 715 N N . SER A 1 88 ? -9.468 10.723 11.940 1.00 56.78 88 SER A N 1
ATOM 716 C CA . SER A 1 88 ? -9.779 12.121 12.284 1.00 56.78 88 SER A CA 1
ATOM 717 C C . SER A 1 88 ? -8.540 13.012 12.471 1.00 56.78 88 SER A C 1
ATOM 719 O O . SER A 1 88 ? -7.416 12.532 12.484 1.00 56.78 88 SER A O 1
ATOM 721 N N . THR A 1 89 ? -8.735 14.312 12.717 1.00 54.72 89 THR A N 1
ATOM 722 C CA . THR A 1 89 ? -7.695 15.317 13.046 1.00 54.72 89 THR A CA 1
ATOM 723 C C . THR A 1 89 ? -6.695 14.914 14.146 1.00 54.72 89 THR A C 1
ATOM 725 O O . THR A 1 89 ? -5.621 15.504 14.239 1.00 54.72 89 THR A O 1
ATOM 728 N N . LEU A 1 90 ? -6.992 13.887 14.949 1.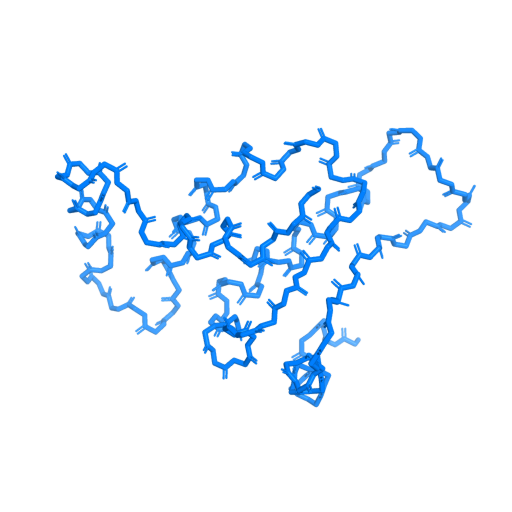00 60.91 90 LEU A N 1
ATOM 729 C CA . LEU A 1 90 ? -6.053 13.256 15.886 1.00 60.91 90 LEU A CA 1
ATOM 730 C C . LEU A 1 90 ? -4.981 12.384 15.208 1.00 60.91 90 LEU A C 1
ATOM 732 O O . LEU A 1 90 ? -4.056 11.925 15.875 1.00 60.91 90 LEU A O 1
ATOM 736 N N . SER A 1 91 ? -5.078 12.142 13.903 1.00 70.44 91 SER A N 1
ATOM 737 C CA . SER A 1 91 ? -4.233 11.208 13.165 1.00 70.44 91 SER A CA 1
ATOM 738 C C . SER A 1 91 ? -2.774 11.629 13.077 1.00 70.44 91 SER A C 1
ATOM 740 O O . SER A 1 91 ? -1.885 10.790 13.203 1.00 70.44 91 SER A O 1
ATOM 742 N N . MET A 1 92 ? -2.517 12.930 12.933 1.00 68.75 92 MET A N 1
ATOM 743 C CA . MET A 1 92 ? -1.161 13.470 12.908 1.00 68.75 92 MET A CA 1
ATOM 744 C C . MET A 1 92 ? -0.507 13.365 14.292 1.00 68.75 92 MET A C 1
ATOM 746 O O . MET A 1 92 ? 0.657 12.988 14.388 1.00 68.75 92 MET A O 1
ATOM 750 N N . PHE A 1 93 ? -1.269 13.584 15.370 1.00 73.25 93 PHE A N 1
ATOM 751 C CA . PHE A 1 93 ? -0.794 13.346 16.737 1.00 73.25 93 PHE A CA 1
ATOM 752 C C . PHE A 1 93 ? -0.570 11.858 17.022 1.00 73.25 93 PHE A C 1
ATOM 754 O O . PHE A 1 93 ? 0.423 11.506 17.651 1.00 73.25 93 PHE A O 1
ATOM 761 N N . ALA A 1 94 ? -1.444 10.978 16.529 1.00 73.88 94 ALA A N 1
ATOM 762 C CA . ALA A 1 94 ? -1.268 9.532 16.636 1.00 73.88 94 ALA A CA 1
ATOM 763 C C . ALA A 1 94 ? -0.018 9.053 15.881 1.00 73.88 94 ALA A C 1
ATOM 765 O O . ALA A 1 94 ? 0.730 8.230 16.402 1.00 73.88 94 ALA A O 1
ATOM 766 N N . TYR A 1 95 ? 0.247 9.608 14.694 1.00 75.88 95 TYR A N 1
ATOM 767 C CA . TYR A 1 95 ? 1.489 9.370 13.965 1.00 75.88 95 TYR A CA 1
ATOM 768 C C . TYR A 1 95 ? 2.701 9.853 14.761 1.00 75.88 95 TYR A C 1
ATOM 770 O O . TYR A 1 95 ? 3.645 9.092 14.935 1.00 75.88 95 TYR A O 1
ATOM 778 N N . MET A 1 96 ? 2.670 11.084 15.284 1.00 75.88 96 MET A N 1
ATOM 779 C CA . MET A 1 96 ? 3.761 11.610 16.105 1.00 75.88 96 MET A CA 1
ATOM 780 C C . MET A 1 96 ? 4.010 10.736 17.337 1.00 75.88 96 MET A C 1
ATOM 782 O O . MET A 1 96 ? 5.153 10.426 17.643 1.00 75.88 96 MET A O 1
ATOM 786 N N . TRP A 1 97 ? 2.962 10.289 18.023 1.00 76.19 97 TRP A N 1
ATOM 787 C CA . TRP A 1 97 ? 3.098 9.381 19.157 1.00 76.19 97 TRP A CA 1
ATOM 788 C C . TRP A 1 97 ? 3.737 8.046 18.745 1.00 76.19 97 TRP A C 1
ATOM 790 O O . TRP A 1 97 ? 4.738 7.628 19.325 1.00 76.19 97 TRP A O 1
ATOM 800 N N . ASP A 1 98 ? 3.215 7.399 17.702 1.00 75.50 98 ASP A N 1
ATOM 801 C CA . ASP A 1 98 ? 3.731 6.109 17.235 1.00 75.50 98 ASP A CA 1
ATOM 802 C C . ASP A 1 98 ? 5.160 6.218 16.650 1.00 75.50 98 ASP A C 1
ATOM 804 O O . ASP A 1 98 ? 5.942 5.271 16.751 1.00 75.50 98 ASP A O 1
ATOM 808 N N . ALA A 1 99 ? 5.527 7.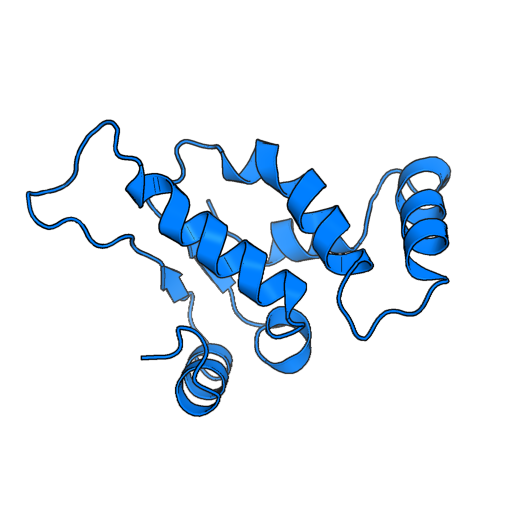360 16.060 1.00 74.00 99 ALA A N 1
ATOM 809 C CA . ALA A 1 99 ? 6.844 7.596 15.467 1.00 74.00 99 ALA A CA 1
ATOM 810 C C . ALA A 1 99 ? 7.895 8.051 16.493 1.00 74.00 99 ALA A C 1
ATOM 812 O O . ALA A 1 99 ? 9.009 7.544 16.471 1.00 74.00 99 ALA A O 1
ATOM 813 N N . TYR A 1 100 ? 7.560 8.983 17.391 1.00 75.50 100 TYR A N 1
ATOM 814 C CA . TYR A 1 100 ? 8.524 9.584 18.323 1.00 75.50 100 TYR A CA 1
ATOM 815 C C . TYR A 1 100 ? 8.600 8.877 19.680 1.00 75.50 100 TYR A C 1
ATOM 817 O O . TYR A 1 100 ? 9.644 8.933 20.320 1.00 75.50 100 TYR A O 1
ATOM 825 N N . ILE A 1 101 ? 7.521 8.227 20.135 1.00 75.44 101 ILE A N 1
ATOM 826 C CA . ILE A 1 101 ? 7.500 7.517 21.427 1.00 75.44 101 ILE A CA 1
ATOM 827 C C . ILE A 1 101 ? 7.696 6.013 21.235 1.00 75.44 101 ILE A C 1
ATOM 829 O O . ILE A 1 101 ? 8.446 5.391 21.983 1.00 75.44 101 ILE A O 1
ATOM 833 N N . MET A 1 102 ? 7.029 5.420 20.241 1.00 70.06 102 MET A N 1
ATOM 834 C CA . MET A 1 102 ? 7.059 3.966 20.018 1.00 70.06 102 MET A CA 1
ATOM 835 C C . MET A 1 102 ? 8.109 3.521 18.986 1.00 70.06 102 MET A C 1
ATOM 837 O O . MET A 1 102 ? 8.302 2.314 18.823 1.00 70.06 102 MET A O 1
ATOM 841 N N . ASP A 1 103 ? 8.757 4.465 18.287 1.00 70.25 103 ASP A N 1
ATOM 842 C CA . ASP A 1 103 ? 9.752 4.248 17.213 1.00 70.25 103 ASP A CA 1
ATOM 843 C C . ASP A 1 103 ? 9.260 3.322 16.072 1.00 70.25 103 ASP A C 1
ATOM 845 O O . ASP A 1 103 ? 10.027 2.783 15.274 1.00 70.25 103 ASP A O 1
ATOM 849 N N . LYS A 1 104 ? 7.944 3.068 16.006 1.00 69.38 104 LYS A N 1
ATOM 850 C CA . LYS A 1 104 ? 7.323 2.048 15.149 1.00 69.38 104 LYS A CA 1
ATOM 851 C C . LYS A 1 104 ? 5.938 2.504 14.686 1.00 69.38 104 LYS A C 1
ATOM 853 O O . LYS A 1 104 ? 4.930 2.109 15.280 1.00 69.38 104 LYS A O 1
ATOM 858 N N . PRO A 1 105 ? 5.848 3.283 13.593 1.00 73.81 105 PRO A N 1
ATOM 859 C CA . PRO A 1 105 ? 4.561 3.662 13.027 1.00 73.81 105 PRO A CA 1
ATOM 860 C C . PRO A 1 105 ? 3.774 2.421 12.571 1.00 73.81 105 PRO A C 1
ATOM 862 O O . PRO A 1 105 ? 4.269 1.581 11.816 1.00 73.81 105 PRO A O 1
ATOM 865 N N . LYS A 1 106 ? 2.516 2.298 13.005 1.00 74.44 106 LYS A N 1
ATOM 866 C CA . LYS A 1 106 ? 1.641 1.149 12.703 1.00 74.44 106 LYS A CA 1
ATOM 867 C C . LYS A 1 106 ? 1.402 0.990 11.207 1.00 74.44 106 LYS A C 1
ATOM 869 O O . LYS A 1 106 ? 1.465 -0.129 10.707 1.00 74.44 106 LYS A O 1
ATOM 874 N N . GLY A 1 107 ? 1.200 2.100 10.492 1.00 70.50 107 GLY A N 1
ATOM 875 C CA . GLY A 1 107 ? 1.046 2.100 9.033 1.00 70.50 107 GLY A CA 1
ATOM 876 C C . GLY A 1 107 ? 2.234 1.447 8.321 1.00 70.50 107 GLY A C 1
ATOM 877 O O . GLY A 1 107 ? 2.043 0.604 7.450 1.00 70.50 107 GLY A O 1
ATOM 878 N N . TYR A 1 108 ? 3.459 1.745 8.763 1.00 73.75 108 TYR A N 1
ATOM 879 C CA . TYR A 1 108 ? 4.680 1.121 8.245 1.00 73.75 108 TYR A CA 1
ATOM 880 C C . TYR A 1 108 ? 4.718 -0.393 8.499 1.00 73.75 108 TYR A C 1
ATOM 882 O O . TYR A 1 108 ? 5.042 -1.167 7.601 1.00 73.75 108 TYR A O 1
ATOM 890 N N . MET A 1 109 ? 4.359 -0.837 9.707 1.00 76.56 109 MET A N 1
ATOM 891 C CA . MET A 1 109 ? 4.355 -2.267 10.044 1.00 76.56 109 MET A CA 1
ATOM 892 C C . MET A 1 109 ? 3.302 -3.043 9.252 1.00 76.56 109 MET A C 1
ATOM 894 O O . MET A 1 109 ? 3.567 -4.143 8.773 1.00 76.56 109 MET A O 1
ATOM 898 N N . ILE A 1 110 ? 2.126 -2.446 9.069 1.00 75.69 110 ILE A N 1
ATOM 899 C CA . ILE A 1 110 ? 1.058 -2.982 8.229 1.00 75.69 110 ILE A CA 1
ATOM 900 C C . ILE A 1 110 ? 1.543 -3.136 6.781 1.00 75.69 110 ILE A C 1
ATOM 902 O O . ILE A 1 110 ? 1.408 -4.213 6.203 1.00 75.69 110 ILE A O 1
ATOM 906 N N . LEU A 1 111 ? 2.171 -2.101 6.216 1.00 73.88 111 LEU A N 1
ATOM 907 C CA . LEU A 1 111 ? 2.760 -2.144 4.874 1.00 73.88 111 LEU A CA 1
ATOM 908 C C . LEU A 1 111 ? 3.799 -3.254 4.738 1.00 73.88 111 LEU A C 1
ATOM 910 O O . LEU A 1 111 ? 3.740 -4.035 3.793 1.00 73.88 111 LEU A O 1
ATOM 914 N N . LYS A 1 112 ? 4.715 -3.357 5.705 1.00 76.19 112 LYS A N 1
ATOM 915 C CA . LYS A 1 112 ? 5.781 -4.362 5.702 1.00 76.19 112 LYS A CA 1
ATOM 916 C C . LYS A 1 112 ? 5.245 -5.794 5.774 1.00 76.19 112 LYS A C 1
ATOM 918 O O . LYS A 1 112 ? 5.813 -6.681 5.154 1.00 76.19 112 LYS A O 1
ATOM 923 N N . ASN A 1 113 ? 4.162 -6.021 6.514 1.00 77.31 113 ASN A N 1
ATOM 924 C CA . ASN A 1 113 ? 3.546 -7.348 6.625 1.00 77.31 113 ASN A CA 1
ATOM 925 C C . ASN A 1 113 ? 2.696 -7.710 5.398 1.00 77.31 113 ASN A C 1
ATOM 927 O O . ASN A 1 113 ? 2.498 -8.885 5.101 1.00 77.31 113 ASN A O 1
ATOM 931 N N . THR A 1 114 ? 2.184 -6.695 4.706 1.00 73.06 114 THR A N 1
ATOM 932 C CA . THR A 1 114 ? 1.315 -6.840 3.532 1.00 73.06 114 THR A CA 1
ATOM 933 C C . THR A 1 114 ? 2.105 -7.052 2.254 1.00 73.06 114 THR A C 1
ATOM 935 O O . THR A 1 114 ? 1.691 -7.813 1.381 1.00 73.06 114 THR A O 1
ATOM 938 N N . ILE A 1 115 ? 3.219 -6.336 2.120 1.00 77.19 115 ILE A N 1
ATOM 939 C CA . ILE A 1 115 ? 4.007 -6.290 0.899 1.00 77.19 115 ILE A CA 1
ATOM 940 C C . ILE A 1 115 ? 5.199 -7.222 1.056 1.00 77.19 115 ILE A C 1
ATOM 942 O O . ILE A 1 115 ? 6.047 -7.027 1.924 1.00 77.19 115 ILE A O 1
ATOM 946 N N . THR A 1 116 ? 5.283 -8.207 0.169 1.00 65.38 116 THR A N 1
ATOM 947 C CA . THR A 1 116 ? 6.492 -9.012 -0.024 1.00 65.38 116 THR A CA 1
ATOM 948 C C . THR A 1 116 ? 7.219 -8.476 -1.255 1.00 65.38 116 THR A C 1
ATOM 950 O O . THR A 1 116 ? 6.617 -8.341 -2.323 1.00 65.38 116 THR A O 1
ATOM 953 N N . ALA A 1 117 ? 8.482 -8.085 -1.070 1.00 53.97 117 ALA A N 1
ATOM 954 C CA . ALA A 1 117 ? 9.380 -7.626 -2.129 1.00 53.97 117 ALA A CA 1
ATOM 955 C C . ALA A 1 117 ? 10.292 -8.770 -2.576 1.00 53.97 117 ALA A C 1
ATOM 957 O O . ALA A 1 117 ? 10.711 -9.546 -1.685 1.00 53.97 117 ALA A O 1
#

Foldseek 3Di:
DPLCDVVVLQVQLPDPDEAEDDFDDPPDDDPDDPSLCVLVVSLLVCLLQCSCVVRRLPYAYERPSVVPCLVVCLVVSLLSNLNRPPNDPCSVVVQCCCCVVVVHRPSSVSSVVRYDD

Secondary structure (DSSP, 8-state):
--TT-HHHHHHHHT-SS-EEE----SSS--SS-GGGGHHHHHHHHHHHTTHIIIIITT--EEETT-TTHHHHHHHHHHHHHHTSTTS-TTHHHHHHHHHHTSS--HHHHHHHHHEE-

Sequence (117 aa):
MELFDERLIKKIGSINKPVLIHPIHKDGIPLISENNLDSLYFIAKAFYLDIYKDYWMNTQFILTHTGGCVQYLAQPLGLLYYLAPKISTLSMFAYMWDAYIMDKPKGYMILKNTITA